Protein AF-X1DGE7-F1 (afdb_monomer)

Organism: NCBI:txid412755

Nearest PDB structures (foldseek):
  8i9p-assembly1_CC  TM=2.902E-01  e=8.605E+00  Thermochaetoides thermophila DSM 1495

Secondary structure (DSSP, 8-state):
--------------SS---EEE-TTS-EEE------SSPPPTTTTSS----HHHHHHHHHHHHHHHHHHHHHHHHHHHHHHHHH--

Mean predicted aligned error: 17.0 Å

pLDDT: mean 76.6, std 17.19, range [44.41, 96.94]

Foldseek 3Di:
DDDPDDDDDQDDDDPPPFDWDQDPVRDIDTDDPDDDPDDDDPVPPPDDDDDVVVVVVVVVVVVVVVVVVVVVVVVVVVVVVVVVVD

Solvent-accessible surface area (backbone atoms only — not comparable to full-atom values): 5954 Å² total; per-residue (Å²): 132,87,78,91,74,89,83,80,91,87,81,85,88,75,92,78,88,70,54,69,47,74,46,92,92,70,50,74,44,81,52,78,86,75,89,64,101,65,84,90,55,94,76,82,80,80,77,77,84,79,57,73,66,61,54,56,54,48,53,54,52,51,54,50,50,52,55,51,52,52,55,51,52,49,55,51,52,52,52,53,53,56,63,75,78,106

Radius of gyration: 23.71 Å; Cα contacts (8 Å, |Δi|>4): 19; chains: 1; bounding box: 48×40×64 Å

Sequence (86 aa):
ASINIKCAEIGYVDNSNQVTMIYEGGEKRSILPQFRESAYTKIKQEIGEDTPEQKLEMEKKIEKAASEALKKRQKVIDYVKNKVNA

Structure (mmCIF, N/CA/C/O backbone):
data_AF-X1DGE7-F1
#
_entry.id   AF-X1DGE7-F1
#
loop_
_atom_site.group_PDB
_atom_site.id
_atom_site.type_symbol
_atom_site.label_atom_id
_atom_site.label_alt_id
_atom_site.label_comp_id
_atom_site.label_asym_id
_atom_site.label_entity_id
_atom_site.label_seq_id
_atom_site.pdbx_PDB_ins_code
_atom_site.Cartn_x
_atom_site.Cartn_y
_atom_site.Cartn_z
_atom_site.occupancy
_atom_site.B_iso_or_equiv
_atom_site.auth_seq_id
_atom_site.auth_comp_id
_atom_site.auth_asym_id
_atom_site.auth_atom_id
_atom_site.pdbx_PDB_model_num
ATOM 1 N N . ALA A 1 1 ? -19.230 -12.038 -29.595 1.00 52.31 1 ALA A N 1
ATOM 2 C CA . ALA A 1 1 ? -18.234 -11.075 -30.103 1.00 52.31 1 ALA A CA 1
ATOM 3 C C . ALA A 1 1 ? -16.873 -11.472 -29.551 1.00 52.31 1 ALA A C 1
ATOM 5 O O . ALA A 1 1 ? -16.727 -11.535 -28.337 1.00 52.31 1 ALA A O 1
ATOM 6 N N . SER A 1 2 ? -15.922 -11.826 -30.412 1.00 61.75 2 SER A N 1
ATOM 7 C CA . SER A 1 2 ? -14.574 -12.234 -30.002 1.00 61.75 2 SER A CA 1
ATOM 8 C C . SER A 1 2 ? -13.769 -10.979 -29.674 1.00 61.75 2 SER A C 1
ATOM 10 O O . SER A 1 2 ? -13.522 -10.158 -30.554 1.00 61.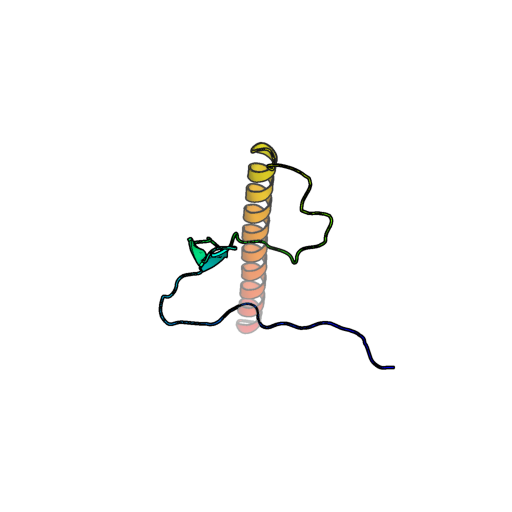75 2 SER A O 1
ATOM 12 N N . ILE A 1 3 ? -13.421 -10.781 -28.405 1.00 66.69 3 ILE A N 1
ATOM 13 C CA . ILE A 1 3 ? -12.674 -9.600 -27.967 1.00 66.69 3 ILE A CA 1
ATOM 14 C C . ILE A 1 3 ? -11.202 -9.835 -28.329 1.00 66.69 3 ILE A C 1
ATOM 16 O O . ILE A 1 3 ? -10.580 -10.761 -27.817 1.00 66.69 3 ILE A O 1
ATOM 20 N N . ASN A 1 4 ? -10.659 -9.033 -29.248 1.00 81.00 4 ASN A N 1
ATOM 21 C CA . ASN A 1 4 ? -9.271 -9.117 -29.719 1.00 81.00 4 ASN A CA 1
ATOM 22 C C . ASN A 1 4 ? -8.291 -8.550 -28.671 1.00 81.00 4 ASN A C 1
ATOM 24 O O . ASN A 1 4 ? -7.659 -7.516 -28.888 1.00 81.00 4 ASN A O 1
ATOM 28 N N . ILE A 1 5 ? -8.222 -9.180 -27.496 1.00 83.81 5 ILE A N 1
ATOM 29 C CA . ILE A 1 5 ? -7.285 -8.805 -26.432 1.00 83.81 5 ILE A CA 1
ATOM 30 C C . ILE A 1 5 ? -6.030 -9.660 -26.581 1.00 83.81 5 ILE A C 1
ATOM 32 O O . ILE A 1 5 ? -6.087 -10.885 -26.497 1.00 83.81 5 ILE A O 1
ATOM 36 N N . LYS A 1 6 ? -4.886 -9.004 -26.796 1.00 86.12 6 LYS A N 1
ATOM 37 C CA . LYS A 1 6 ? -3.575 -9.656 -26.799 1.00 86.12 6 LYS A CA 1
ATOM 38 C C . LYS A 1 6 ? -3.103 -9.838 -25.357 1.00 86.12 6 LYS A C 1
ATOM 40 O O . LYS A 1 6 ? -2.993 -8.857 -24.627 1.00 86.12 6 LYS A O 1
ATOM 45 N N . CYS A 1 7 ? -2.792 -11.073 -24.982 1.00 86.81 7 CYS A N 1
ATOM 46 C CA . CYS A 1 7 ? -2.170 -11.421 -23.706 1.00 86.81 7 CYS A CA 1
ATOM 47 C C . CYS A 1 7 ? -0.785 -12.022 -23.969 1.00 86.81 7 CYS A C 1
ATOM 49 O O . CYS A 1 7 ? -0.598 -12.711 -24.971 1.00 86.81 7 CYS A O 1
ATOM 51 N N . ALA A 1 8 ? 0.169 -11.771 -23.076 1.00 88.94 8 ALA A N 1
ATOM 52 C CA . ALA A 1 8 ? 1.515 -12.333 -23.131 1.00 88.94 8 ALA A CA 1
ATOM 53 C C . ALA A 1 8 ? 2.006 -12.653 -21.713 1.00 88.94 8 ALA A C 1
ATOM 55 O O . ALA A 1 8 ? 1.598 -11.996 -20.753 1.00 88.94 8 ALA A O 1
ATOM 56 N N . GLU A 1 9 ? 2.877 -13.652 -21.592 1.00 90.06 9 GLU A N 1
ATOM 57 C CA . GLU A 1 9 ? 3.609 -13.925 -20.355 1.00 90.06 9 GLU A CA 1
ATOM 58 C C . GLU A 1 9 ? 4.699 -12.864 -20.167 1.00 90.06 9 GLU A C 1
ATOM 60 O O . GLU A 1 9 ? 5.441 -12.558 -21.099 1.00 90.06 9 GLU A O 1
ATOM 65 N N . ILE A 1 10 ? 4.766 -12.271 -18.973 1.00 87.94 10 ILE A N 1
ATOM 66 C CA . ILE A 1 10 ? 5.634 -11.116 -18.680 1.00 87.94 10 ILE A CA 1
ATOM 67 C C . ILE A 1 10 ? 6.656 -11.377 -17.567 1.00 87.94 10 ILE A C 1
ATOM 69 O O . ILE A 1 10 ? 7.418 -10.479 -17.219 1.00 87.94 10 ILE A O 1
ATOM 73 N N . GLY A 1 11 ? 6.684 -12.578 -16.985 1.00 89.88 11 GLY A N 1
ATOM 74 C CA . GLY A 1 11 ? 7.623 -12.911 -15.917 1.00 89.88 11 GLY A CA 1
ATOM 75 C C . GLY A 1 11 ? 7.270 -14.191 -15.168 1.00 89.88 11 GLY A C 1
ATOM 76 O O . GLY A 1 11 ? 6.270 -14.841 -15.460 1.00 89.88 11 GLY A O 1
ATOM 77 N N . TYR A 1 12 ? 8.097 -14.518 -14.176 1.00 90.94 12 TYR A N 1
ATOM 78 C CA . TYR A 1 12 ? 7.982 -15.709 -13.338 1.00 90.94 12 TYR A CA 1
ATOM 79 C C . TYR A 1 12 ? 8.232 -15.359 -11.863 1.00 90.94 12 TYR A C 1
ATOM 81 O O . TYR A 1 12 ? 8.791 -14.308 -1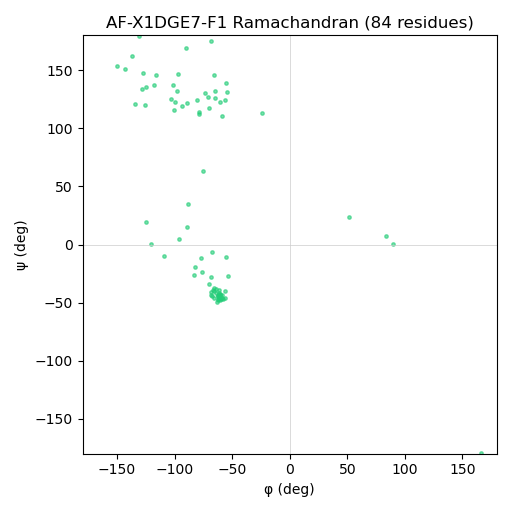1.550 1.00 90.94 12 TYR A O 1
ATOM 89 N N . VAL A 1 13 ? 7.816 -16.246 -10.957 1.00 91.62 13 VAL A N 1
ATOM 90 C CA . VAL A 1 13 ? 8.070 -16.131 -9.512 1.00 91.62 13 VAL A CA 1
ATOM 91 C C . VAL A 1 13 ? 9.214 -17.065 -9.131 1.00 91.62 13 VAL A C 1
ATOM 93 O O . VAL A 1 13 ? 9.257 -18.207 -9.587 1.00 91.62 13 VAL A O 1
ATOM 96 N N . ASP A 1 14 ? 10.123 -16.590 -8.284 1.00 89.50 14 ASP A N 1
ATOM 97 C CA . ASP A 1 14 ? 11.197 -17.392 -7.703 1.00 89.50 14 ASP A CA 1
ATOM 98 C C . ASP A 1 14 ? 11.279 -17.218 -6.174 1.00 89.50 14 ASP A C 1
ATOM 100 O O . ASP A 1 14 ? 10.498 -16.488 -5.563 1.00 89.50 14 ASP A O 1
ATOM 104 N N . ASN A 1 15 ? 12.229 -17.918 -5.549 1.00 92.50 15 ASN A N 1
ATOM 105 C CA . ASN A 1 15 ? 12.431 -17.916 -4.097 1.00 92.50 15 ASN A CA 1
ATOM 106 C C . ASN A 1 15 ? 13.388 -16.803 -3.616 1.00 92.50 15 ASN A C 1
ATOM 108 O O . ASN A 1 15 ? 13.902 -16.883 -2.501 1.00 92.50 15 ASN A O 1
ATOM 112 N N . SER A 1 16 ? 13.686 -15.790 -4.440 1.00 86.44 16 SER A N 1
ATOM 113 C CA . SER A 1 16 ? 14.674 -14.750 -4.105 1.00 86.44 16 SER A CA 1
ATOM 114 C C . SER A 1 16 ? 14.165 -13.697 -3.113 1.00 86.44 16 SER A C 1
ATOM 116 O O . SER A 1 16 ? 14.967 -12.914 -2.601 1.00 86.44 16 SER A O 1
ATOM 118 N N . ASN A 1 17 ? 12.851 -13.662 -2.842 1.00 83.88 17 ASN A N 1
ATOM 119 C CA . ASN A 1 17 ? 12.166 -12.618 -2.064 1.00 83.88 17 ASN A CA 1
ATOM 120 C C . ASN A 1 17 ? 12.464 -11.185 -2.554 1.00 83.88 17 ASN A C 1
ATOM 122 O O . ASN A 1 17 ? 12.350 -10.225 -1.791 1.00 83.88 17 ASN A O 1
ATOM 126 N N . GLN A 1 18 ? 12.850 -11.028 -3.822 1.00 82.50 18 GLN A N 1
ATOM 127 C CA . GLN A 1 18 ? 13.222 -9.754 -4.431 1.00 82.50 18 GLN A CA 1
ATOM 128 C C . GLN A 1 18 ? 12.427 -9.519 -5.715 1.00 82.50 18 GLN A C 1
ATOM 130 O O . GLN A 1 18 ? 12.099 -10.450 -6.445 1.00 82.50 18 GLN A O 1
ATOM 135 N N . VAL A 1 19 ? 12.139 -8.250 -6.012 1.00 83.56 19 VAL A N 1
ATOM 136 C CA . VAL A 1 19 ? 11.479 -7.854 -7.262 1.00 83.56 19 VAL A CA 1
ATOM 137 C C . VAL A 1 19 ? 12.534 -7.346 -8.239 1.00 83.56 19 VAL A C 1
ATOM 139 O O . VAL A 1 19 ? 13.266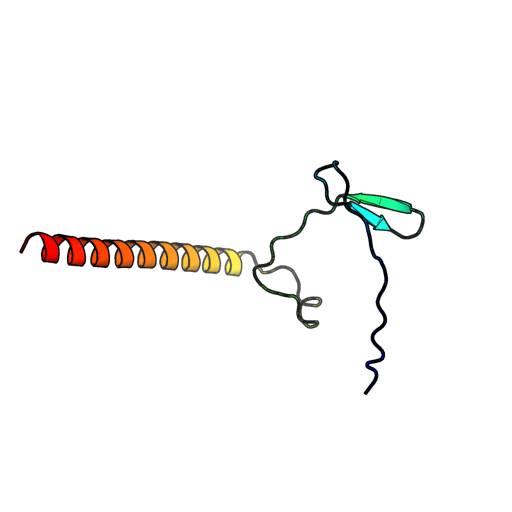 -6.398 -7.946 1.00 83.56 19 VAL A O 1
ATOM 142 N N . THR A 1 20 ? 12.596 -7.971 -9.415 1.00 85.31 20 THR A N 1
ATOM 143 C CA . THR A 1 20 ? 13.587 -7.666 -10.453 1.00 85.31 20 THR A CA 1
ATOM 144 C C . THR A 1 20 ? 12.900 -7.411 -11.789 1.00 85.31 20 THR A C 1
ATOM 146 O O . THR A 1 20 ? 12.041 -8.186 -12.199 1.00 85.31 20 THR A O 1
ATOM 149 N N . MET A 1 21 ? 13.305 -6.348 -12.484 1.00 87.62 21 MET A N 1
ATOM 150 C CA . MET A 1 21 ? 12.916 -6.089 -13.871 1.00 87.62 21 MET A CA 1
ATOM 151 C C . MET A 1 21 ? 14.027 -6.569 -14.807 1.00 87.62 21 MET A C 1
ATOM 153 O O . MET A 1 21 ? 15.200 -6.263 -14.573 1.00 87.62 21 MET A O 1
ATOM 157 N N . ILE A 1 22 ? 13.656 -7.310 -15.853 1.00 88.69 22 ILE A N 1
ATOM 158 C CA . ILE A 1 22 ? 14.568 -7.750 -16.914 1.00 88.69 22 ILE A CA 1
ATOM 159 C C . ILE A 1 22 ? 14.363 -6.821 -18.111 1.00 88.69 22 ILE A C 1
ATOM 161 O O . ILE A 1 22 ? 13.275 -6.781 -18.681 1.00 88.69 22 ILE A O 1
ATOM 165 N N . TYR A 1 23 ? 15.396 -6.064 -18.467 1.00 85.81 23 TYR A N 1
ATOM 166 C CA . TYR A 1 23 ? 15.380 -5.144 -19.601 1.00 85.81 23 TYR A CA 1
ATOM 167 C C . TYR A 1 23 ? 15.851 -5.831 -20.886 1.00 85.81 23 TYR A C 1
ATOM 169 O O . TYR A 1 23 ? 16.386 -6.945 -20.876 1.00 85.81 23 TYR A O 1
ATOM 177 N N . GLU A 1 24 ? 15.652 -5.147 -22.010 1.00 83.88 24 GLU A N 1
ATOM 178 C CA . GLU A 1 24 ? 16.184 -5.565 -23.304 1.00 83.88 24 GLU A CA 1
ATOM 179 C C . GLU A 1 24 ? 17.707 -5.778 -23.211 1.00 83.88 24 GLU A C 1
ATOM 181 O O . GLU A 1 24 ? 18.428 -4.967 -22.634 1.00 83.88 24 GLU A O 1
ATOM 186 N N . GLY A 1 25 ? 18.193 -6.919 -23.707 1.00 85.62 25 GLY A N 1
ATOM 187 C CA . GLY A 1 25 ? 19.589 -7.343 -23.532 1.00 85.62 25 GLY A CA 1
ATOM 188 C C . GLY A 1 25 ? 19.865 -8.182 -22.276 1.00 85.62 25 GLY A C 1
ATOM 189 O O . GLY A 1 25 ? 20.999 -8.604 -22.069 1.00 85.62 25 GLY A O 1
ATOM 190 N N . GLY A 1 26 ? 18.846 -8.473 -21.457 1.00 84.81 26 GLY A N 1
ATOM 191 C CA . GLY A 1 26 ? 18.957 -9.376 -20.304 1.00 84.81 26 GLY A CA 1
ATOM 192 C C . GLY A 1 26 ? 19.500 -8.722 -19.031 1.00 84.81 26 GLY A C 1
ATOM 193 O O . GLY A 1 26 ? 19.736 -9.419 -18.041 1.00 84.81 26 GLY A O 1
ATOM 194 N N . GLU A 1 27 ? 19.679 -7.398 -19.030 1.00 88.12 27 GLU A N 1
ATOM 195 C CA . GLU A 1 27 ? 20.086 -6.653 -17.842 1.00 88.12 27 GLU A CA 1
ATOM 196 C C . GLU A 1 27 ? 18.994 -6.740 -16.764 1.00 88.12 27 GLU A C 1
ATOM 198 O O . GLU A 1 27 ? 17.829 -6.413 -17.001 1.00 88.12 27 GLU A O 1
ATOM 203 N N . LYS A 1 28 ? 19.378 -7.176 -15.562 1.00 85.81 28 LYS A N 1
ATOM 204 C CA . LYS A 1 28 ? 18.484 -7.314 -14.410 1.00 85.81 28 LYS A CA 1
ATOM 205 C C . LYS A 1 28 ? 18.709 -6.165 -13.436 1.00 85.81 28 LYS A C 1
ATOM 207 O O . LYS A 1 28 ? 19.828 -5.986 -12.962 1.00 85.81 28 LYS A O 1
ATOM 212 N N . ARG A 1 29 ? 17.653 -5.426 -13.084 1.00 84.62 29 ARG A N 1
ATOM 213 C CA . ARG A 1 29 ? 17.716 -4.399 -12.028 1.00 84.62 29 ARG A CA 1
ATOM 214 C C . ARG A 1 29 ? 16.665 -4.643 -10.958 1.00 84.62 29 ARG A C 1
ATOM 216 O O . ARG A 1 29 ? 15.499 -4.889 -11.272 1.00 84.62 29 ARG A O 1
ATOM 223 N N . SER A 1 30 ? 17.077 -4.524 -9.698 1.00 82.94 30 SER A N 1
ATOM 224 C CA . SER A 1 30 ? 16.161 -4.523 -8.560 1.00 82.94 30 SER A CA 1
ATOM 225 C C . SER A 1 30 ? 15.268 -3.289 -8.621 1.00 82.94 30 SER A C 1
ATOM 227 O O . SER A 1 30 ? 15.769 -2.172 -8.774 1.00 82.94 30 SER A O 1
ATOM 229 N N . ILE A 1 31 ? 13.964 -3.479 -8.459 1.00 78.62 31 ILE A N 1
ATOM 230 C CA . ILE A 1 31 ? 13.009 -2.379 -8.343 1.00 78.62 31 ILE A CA 1
ATOM 231 C C . ILE A 1 31 ? 12.333 -2.447 -6.978 1.00 78.62 31 ILE A C 1
ATOM 233 O O . ILE A 1 31 ? 11.953 -3.517 -6.511 1.00 78.62 31 ILE A O 1
ATOM 237 N N . LEU A 1 32 ? 12.178 -1.297 -6.328 1.00 69.00 32 LEU A N 1
ATOM 238 C CA . LEU A 1 32 ? 11.344 -1.190 -5.138 1.00 69.00 32 LEU A CA 1
ATOM 239 C C . LEU A 1 32 ? 9.920 -0.856 -5.590 1.00 69.00 32 LEU A C 1
ATOM 241 O O . LEU A 1 32 ? 9.733 0.170 -6.252 1.00 69.00 32 LEU A O 1
ATOM 245 N N . PRO A 1 33 ? 8.912 -1.682 -5.257 1.00 62.09 33 PRO A N 1
ATOM 246 C CA . PRO A 1 33 ? 7.523 -1.306 -5.455 1.00 62.09 33 PRO A CA 1
ATOM 247 C C . PRO A 1 33 ? 7.256 -0.029 -4.657 1.00 62.09 33 PRO A C 1
ATOM 249 O O . PRO A 1 33 ? 7.271 -0.037 -3.427 1.00 62.09 33 PRO A O 1
ATOM 252 N N . GLN A 1 34 ? 7.051 1.090 -5.347 1.00 62.06 34 GLN A N 1
ATOM 253 C CA . GLN A 1 34 ? 6.627 2.310 -4.675 1.00 62.06 34 GLN A CA 1
ATOM 254 C C . GLN A 1 34 ? 5.183 2.123 -4.222 1.00 62.06 34 GLN A C 1
ATOM 256 O O . GLN A 1 34 ? 4.314 1.754 -5.018 1.00 62.06 34 GLN A O 1
ATOM 261 N N . PHE A 1 35 ? 4.934 2.363 -2.937 1.00 47.19 35 PHE A N 1
ATOM 262 C CA . PHE A 1 35 ? 3.592 2.312 -2.380 1.00 47.19 35 PHE A CA 1
ATOM 263 C C . PHE A 1 35 ? 2.725 3.355 -3.096 1.00 47.19 35 PHE A C 1
ATOM 265 O O . PHE A 1 35 ? 3.064 4.537 -3.124 1.00 47.19 35 PHE A O 1
ATOM 272 N N . ARG A 1 36 ? 1.622 2.919 -3.711 1.00 56.28 36 ARG A N 1
ATOM 273 C CA . ARG A 1 36 ? 0.623 3.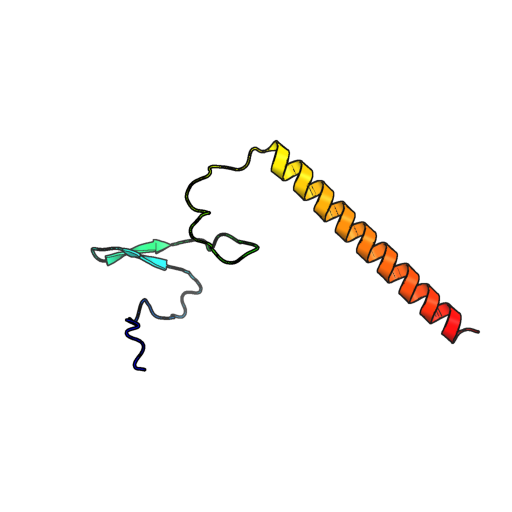814 -4.300 1.00 56.28 36 ARG A CA 1
ATOM 274 C C . ARG A 1 36 ? -0.730 3.472 -3.712 1.00 56.28 36 ARG A C 1
ATOM 276 O O . ARG A 1 36 ? -1.213 2.359 -3.877 1.00 56.28 36 ARG A O 1
ATOM 283 N N . GLU A 1 37 ? -1.352 4.445 -3.060 1.00 44.41 37 GLU A N 1
ATOM 284 C CA . GLU A 1 37 ? -2.661 4.279 -2.416 1.00 44.41 37 GLU A CA 1
ATOM 285 C C . GLU A 1 37 ? -3.818 4.050 -3.417 1.00 44.41 37 GLU A C 1
ATOM 287 O O . GLU A 1 37 ? -4.943 3.784 -3.008 1.00 44.41 37 GLU A O 1
ATOM 292 N N . SER A 1 38 ? -3.586 4.148 -4.737 1.00 54.62 38 SER A N 1
ATOM 293 C CA . SER A 1 38 ? -4.626 3.993 -5.771 1.00 54.62 38 SER A CA 1
ATOM 294 C C . SER A 1 38 ? -4.100 3.432 -7.102 1.00 54.62 38 SER A C 1
ATOM 296 O O . SER A 1 38 ? -2.930 3.601 -7.453 1.00 54.62 38 SER A O 1
ATOM 298 N N . ALA A 1 39 ? -4.986 2.766 -7.858 1.00 48.75 39 ALA A N 1
ATOM 299 C CA . ALA A 1 39 ? -4.692 2.191 -9.172 1.00 48.75 39 ALA A CA 1
ATOM 300 C C . ALA A 1 39 ? -4.370 3.268 -10.230 1.00 48.75 39 ALA A C 1
ATOM 302 O O . ALA A 1 39 ? -4.931 4.364 -10.229 1.00 48.75 39 ALA A O 1
ATOM 303 N N . TYR A 1 40 ? -3.460 2.938 -11.148 1.00 53.12 40 TYR A N 1
ATOM 304 C CA . TYR A 1 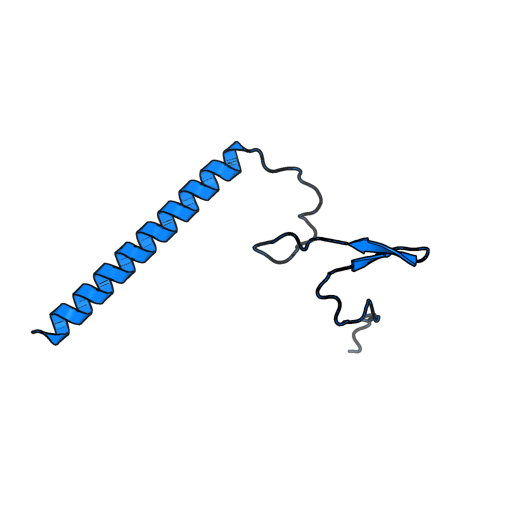40 ? -2.927 3.844 -12.164 1.00 53.12 40 TYR A CA 1
ATOM 305 C C . TYR A 1 40 ? -3.982 4.189 -13.228 1.00 53.12 40 TYR A C 1
ATOM 307 O O . TYR A 1 40 ? -4.401 3.328 -13.998 1.00 53.12 40 TYR A O 1
ATOM 315 N N . THR A 1 41 ? -4.356 5.464 -13.337 1.00 51.19 41 THR A N 1
ATOM 316 C CA . THR A 1 41 ? -4.979 6.013 -14.550 1.00 51.19 41 THR A CA 1
ATOM 317 C C . THR A 1 41 ? -3.903 6.693 -15.401 1.00 51.19 41 THR A C 1
ATOM 319 O O . THR A 1 41 ? -2.954 7.267 -14.864 1.00 51.19 41 THR A O 1
ATOM 322 N N . LYS A 1 42 ? -4.041 6.638 -16.737 1.00 44.50 42 LYS A N 1
ATOM 323 C CA . LYS A 1 42 ? -3.052 7.128 -17.728 1.00 44.50 42 LYS A CA 1
ATOM 324 C C . LYS A 1 42 ? -2.629 8.601 -17.570 1.00 44.50 42 LYS A C 1
ATOM 326 O O . LYS A 1 42 ? -1.671 9.018 -18.199 1.00 44.50 42 LYS A O 1
ATOM 331 N N . ILE A 1 43 ? -3.319 9.377 -16.736 1.00 48.91 43 ILE A N 1
ATOM 332 C CA . ILE A 1 43 ? -3.039 10.798 -16.487 1.00 48.91 43 ILE A CA 1
ATOM 333 C C . ILE A 1 43 ? -1.909 10.990 -15.449 1.00 48.91 43 ILE A C 1
ATOM 335 O O . ILE A 1 43 ? -1.278 12.039 -15.420 1.00 48.91 43 ILE A O 1
ATOM 339 N N . LYS A 1 44 ? -1.583 9.983 -14.621 1.00 49.47 44 LYS A N 1
ATOM 340 C CA . LYS A 1 44 ? -0.587 10.104 -13.530 1.00 49.47 44 LYS A CA 1
ATOM 341 C C . LYS A 1 44 ? 0.871 9.804 -13.938 1.00 49.47 44 LYS A C 1
ATOM 343 O O . LYS A 1 44 ? 1.614 9.223 -13.147 1.00 49.47 44 LYS A O 1
ATOM 348 N N . GLN A 1 45 ? 1.277 10.144 -15.161 1.00 47.94 45 GLN A N 1
ATOM 349 C CA . GLN A 1 45 ? 2.687 10.075 -15.592 1.00 47.94 45 GLN A CA 1
ATOM 350 C C . GLN A 1 45 ? 3.346 11.454 -15.780 1.00 47.94 45 GLN A C 1
ATOM 352 O O . GLN A 1 45 ? 4.563 11.505 -15.878 1.00 47.94 45 GLN A O 1
ATOM 357 N N . GLU A 1 46 ? 2.590 12.559 -15.751 1.00 44.69 46 GLU A N 1
ATOM 358 C CA . GLU A 1 46 ? 3.052 13.855 -16.291 1.00 44.69 46 GLU A CA 1
ATOM 359 C C . GLU A 1 46 ? 3.012 15.042 -15.308 1.00 44.69 46 GLU A C 1
ATOM 361 O O . GLU A 1 46 ? 3.019 16.190 -15.740 1.00 44.69 46 GLU A O 1
ATOM 366 N N . ILE A 1 47 ? 2.961 14.828 -13.987 1.00 47.66 47 ILE A N 1
ATOM 367 C CA . ILE A 1 47 ? 3.108 15.940 -13.027 1.00 47.66 47 ILE A CA 1
ATOM 368 C C . ILE A 1 47 ? 4.068 15.520 -11.918 1.00 47.66 47 ILE A C 1
ATOM 370 O O . ILE A 1 47 ? 3.881 14.490 -11.272 1.00 47.66 47 ILE A O 1
ATOM 374 N N . GLY A 1 48 ? 5.141 16.304 -11.818 1.00 46.50 48 GLY A N 1
ATOM 375 C CA . GLY A 1 48 ? 6.320 16.067 -11.007 1.00 46.50 48 GLY A CA 1
ATOM 376 C C . GLY A 1 48 ? 6.093 16.148 -9.505 1.00 46.50 48 GLY A C 1
ATOM 377 O O . GLY A 1 48 ? 5.011 16.461 -9.023 1.00 46.50 48 GLY A O 1
ATOM 378 N N . GLU A 1 49 ? 7.180 15.813 -8.819 1.00 51.50 49 GLU A N 1
ATOM 379 C CA . GLU A 1 49 ? 7.409 15.792 -7.377 1.00 51.50 49 GLU A CA 1
ATOM 380 C C . GLU A 1 49 ? 6.483 16.728 -6.585 1.00 51.50 49 GLU A C 1
ATOM 382 O O . GLU A 1 49 ? 6.578 17.952 -6.690 1.00 51.50 49 GLU A O 1
ATOM 387 N N . ASP A 1 50 ? 5.595 16.139 -5.775 1.00 51.97 50 ASP A N 1
ATOM 388 C CA . ASP A 1 50 ? 4.755 16.890 -4.845 1.00 51.97 50 ASP A CA 1
ATOM 389 C C . ASP A 1 50 ? 5.652 17.741 -3.926 1.00 51.97 50 ASP A C 1
ATOM 391 O O . ASP A 1 50 ? 6.556 17.236 -3.251 1.00 51.97 50 ASP A O 1
ATOM 395 N N . THR A 1 51 ? 5.402 19.049 -3.898 1.00 56.97 51 THR A N 1
ATOM 396 C CA . THR A 1 51 ? 6.126 20.033 -3.087 1.00 56.97 51 THR A CA 1
ATOM 397 C C . THR A 1 51 ? 6.095 19.625 -1.600 1.00 56.97 51 THR A C 1
ATOM 399 O O . THR A 1 51 ? 5.032 19.232 -1.106 1.00 56.97 51 THR A O 1
ATOM 402 N N . PRO A 1 52 ? 7.197 19.761 -0.827 1.00 60.41 52 PRO A N 1
ATOM 403 C CA . PRO A 1 52 ? 7.280 19.286 0.566 1.00 60.41 52 PRO A CA 1
ATOM 404 C C . PRO A 1 52 ? 6.163 19.785 1.500 1.00 60.41 52 PRO A C 1
ATOM 406 O O . PRO A 1 52 ? 5.799 19.120 2.470 1.00 60.41 52 PRO A O 1
ATOM 409 N N . GLU A 1 53 ? 5.593 20.949 1.197 1.00 60.53 53 GLU A N 1
ATOM 410 C CA . GLU A 1 53 ? 4.520 21.594 1.956 1.00 60.53 53 GLU A CA 1
ATOM 411 C C . GLU A 1 53 ? 3.198 20.809 1.895 1.00 60.53 53 GLU A C 1
ATOM 413 O O . GLU A 1 53 ? 2.523 20.647 2.914 1.00 60.53 53 GLU A O 1
ATOM 418 N N . GLN A 1 54 ? 2.858 20.241 0.731 1.00 62.03 54 GLN A N 1
ATOM 419 C CA . GLN A 1 54 ? 1.624 19.467 0.544 1.00 62.03 54 GLN A CA 1
ATOM 420 C C . GLN A 1 54 ? 1.679 18.132 1.292 1.00 62.03 54 GLN A C 1
ATOM 422 O O . GLN A 1 54 ? 0.675 17.688 1.858 1.00 62.03 54 GLN A O 1
ATOM 427 N N . LYS A 1 55 ? 2.873 17.533 1.375 1.00 65.69 55 LYS A N 1
ATOM 428 C CA . LYS A 1 55 ? 3.124 16.320 2.158 1.00 65.69 55 LYS A CA 1
ATOM 429 C C . LYS A 1 55 ? 2.873 16.551 3.650 1.00 65.69 55 LYS A C 1
ATOM 431 O O . LYS A 1 55 ? 2.147 15.779 4.271 1.00 65.69 55 LYS A O 1
ATOM 436 N N . LEU A 1 56 ? 3.399 17.642 4.214 1.00 75.75 56 LEU A N 1
ATOM 437 C CA . LEU A 1 56 ? 3.235 17.957 5.637 1.00 75.75 56 LEU A CA 1
ATOM 438 C C . LEU A 1 56 ? 1.767 18.227 6.009 1.00 75.75 56 LEU A C 1
ATOM 440 O O . LEU A 1 56 ? 1.298 17.830 7.078 1.00 75.75 56 LEU A O 1
ATOM 444 N N . GLU A 1 57 ? 1.018 18.904 5.139 1.00 78.19 57 GLU A N 1
ATOM 445 C CA . GLU A 1 57 ? -0.418 19.095 5.353 1.00 78.19 57 GLU A CA 1
ATOM 446 C C . GLU A 1 57 ? -1.198 17.780 5.300 1.00 78.19 57 GLU A C 1
ATOM 448 O O . GLU A 1 57 ? -2.147 17.593 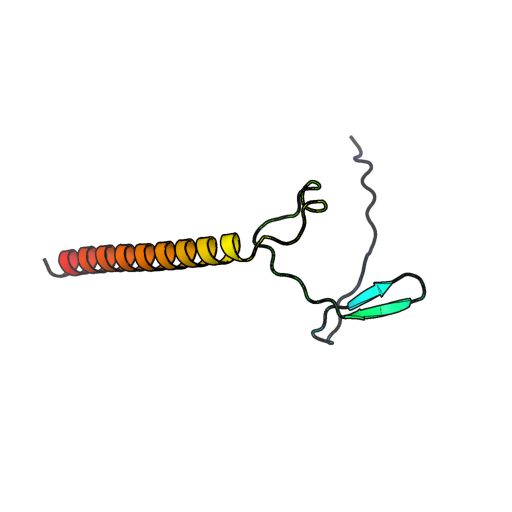6.068 1.00 78.19 57 GLU A O 1
ATOM 453 N N . MET A 1 58 ? -0.811 16.872 4.404 1.00 78.62 58 MET A N 1
ATOM 454 C CA . 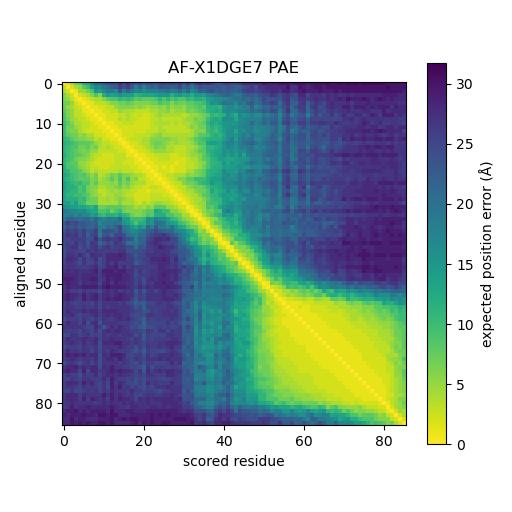MET A 1 58 ? -1.455 15.571 4.270 1.00 78.62 58 MET A CA 1
ATOM 455 C C . MET A 1 58 ? -1.185 14.684 5.490 1.00 78.62 58 MET A C 1
ATOM 457 O O . MET A 1 58 ? -2.130 14.123 6.043 1.00 78.62 58 MET A O 1
ATOM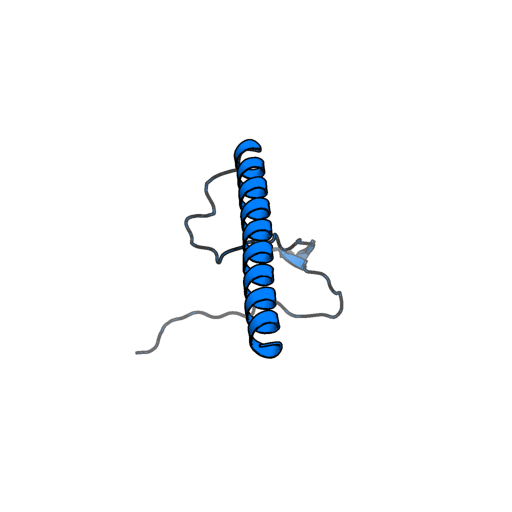 461 N N . GLU A 1 59 ? 0.052 14.657 5.990 1.00 81.56 59 GLU A N 1
ATOM 462 C CA . GLU A 1 59 ? 0.421 13.965 7.233 1.00 81.56 59 GLU A CA 1
ATOM 463 C C . GLU A 1 59 ? -0.413 14.461 8.424 1.00 81.56 59 GLU A C 1
ATOM 465 O O . GLU A 1 59 ? -1.009 13.662 9.149 1.00 81.56 59 GLU A O 1
ATOM 470 N N . LYS A 1 60 ? -0.569 15.784 8.579 1.00 89.19 60 LYS A N 1
ATOM 471 C CA . LYS A 1 60 ? -1.419 16.370 9.634 1.00 89.19 60 LYS A CA 1
ATOM 472 C C . LYS A 1 60 ? -2.887 15.954 9.511 1.00 89.19 60 LYS A C 1
ATOM 474 O O . LYS A 1 60 ? -3.551 15.733 10.526 1.00 89.19 60 LYS A O 1
ATOM 479 N N . LYS A 1 61 ? -3.416 15.870 8.286 1.00 89.19 61 LYS A N 1
ATOM 480 C CA . LYS A 1 61 ? -4.803 15.444 8.03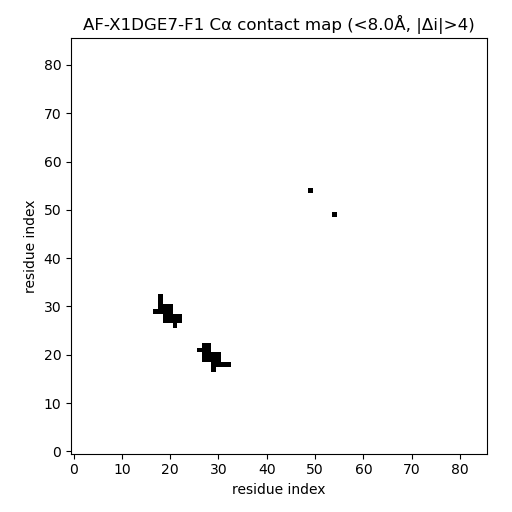4 1.00 89.19 61 LYS A CA 1
ATOM 481 C C . LYS A 1 61 ? -5.001 13.964 8.373 1.00 89.19 61 LYS A C 1
ATOM 483 O O . LYS A 1 61 ? -6.011 13.632 8.993 1.00 89.19 61 LYS A O 1
ATOM 488 N N . ILE A 1 62 ? -4.037 13.109 8.030 1.00 86.62 62 ILE A N 1
ATOM 489 C CA . ILE A 1 62 ? -4.051 11.677 8.360 1.00 86.62 62 ILE A CA 1
ATOM 490 C C . ILE A 1 62 ? -4.022 11.478 9.878 1.00 86.62 62 ILE A C 1
ATOM 492 O O . ILE A 1 62 ? -4.890 10.792 10.420 1.00 86.62 62 ILE A O 1
ATOM 496 N N . GLU A 1 63 ? -3.097 12.141 10.575 1.00 92.38 63 GLU A N 1
ATOM 497 C CA . GLU A 1 63 ? -2.963 12.046 12.034 1.00 92.38 63 GLU A CA 1
ATOM 498 C C . GLU A 1 63 ? -4.255 12.481 12.747 1.00 92.38 63 GLU A C 1
ATOM 500 O O . GLU A 1 63 ? -4.765 11.807 13.649 1.00 92.38 63 GLU A O 1
ATOM 505 N N . LYS A 1 64 ? -4.855 13.586 12.285 1.00 94.69 64 LYS A N 1
ATOM 506 C CA . LYS A 1 64 ? -6.140 14.068 12.800 1.00 94.69 64 LYS A CA 1
ATOM 507 C C . LYS A 1 64 ? -7.255 13.040 12.592 1.00 94.69 64 LYS A C 1
ATOM 509 O O . LYS A 1 64 ? -7.981 12.742 13.542 1.00 94.69 64 LYS A O 1
ATOM 514 N N . ALA A 1 65 ? -7.379 12.484 11.387 1.00 93.75 65 ALA A N 1
ATOM 515 C CA . ALA A 1 65 ? -8.403 11.491 11.074 1.00 93.75 65 ALA A CA 1
ATOM 516 C C . ALA A 1 65 ? -8.250 10.220 11.930 1.00 93.75 65 ALA A C 1
ATOM 518 O O . ALA A 1 65 ? -9.240 9.709 12.461 1.00 93.75 65 ALA A O 1
ATOM 519 N N . ALA A 1 66 ? -7.016 9.750 12.135 1.00 94.31 66 ALA A N 1
ATOM 520 C CA . ALA A 1 66 ? -6.722 8.607 12.995 1.00 94.31 66 ALA A CA 1
ATOM 521 C C . ALA A 1 66 ? -7.130 8.871 14.457 1.00 94.31 66 ALA A C 1
ATOM 523 O O . ALA A 1 66 ? -7.833 8.061 15.071 1.00 94.31 66 ALA A O 1
ATOM 524 N N . SER A 1 67 ? -6.767 10.039 15.000 1.00 96.06 67 SER A N 1
ATOM 525 C CA . SER A 1 67 ? -7.144 10.447 16.360 1.00 96.06 67 SER A CA 1
ATOM 526 C C . SER A 1 67 ? -8.665 10.529 16.541 1.00 96.06 67 SER A C 1
ATOM 528 O O . SER A 1 67 ? -9.215 10.047 17.536 1.00 96.06 67 SER A O 1
ATOM 530 N N . GLU A 1 68 ? -9.376 11.106 15.570 1.00 96.94 68 GLU A N 1
ATOM 531 C CA . GLU A 1 68 ? -10.838 11.214 15.595 1.00 96.94 68 GLU A CA 1
ATOM 532 C C . GLU A 1 68 ? -11.523 9.843 15.521 1.00 96.94 68 GLU A C 1
ATOM 534 O O . GLU A 1 68 ? -12.479 9.589 16.265 1.00 96.94 68 GLU A O 1
ATOM 539 N N . ALA A 1 69 ? -11.007 8.926 14.698 1.00 96.75 69 ALA A N 1
ATOM 540 C CA . ALA A 1 69 ? -11.509 7.559 14.602 1.00 96.75 69 ALA A CA 1
ATOM 541 C C . ALA A 1 69 ? -11.349 6.793 15.927 1.00 96.75 69 ALA A C 1
ATOM 543 O O . ALA A 1 69 ? -12.299 6.150 16.387 1.00 96.75 69 ALA A O 1
ATOM 544 N N . LEU A 1 70 ? -10.193 6.915 16.591 1.00 95.50 70 LEU A N 1
ATOM 545 C CA . LEU A 1 70 ? -9.954 6.310 17.907 1.00 95.50 70 LEU A CA 1
ATOM 546 C C . LEU A 1 70 ? -10.899 6.873 18.975 1.00 95.50 70 LEU A C 1
ATOM 548 O O . LEU A 1 70 ? -11.503 6.107 19.730 1.00 95.50 70 LEU A O 1
ATOM 552 N N . LYS A 1 71 ? -11.101 8.197 19.002 1.00 96.62 71 LYS A N 1
ATOM 553 C CA . LYS A 1 71 ? -12.058 8.844 19.917 1.00 96.62 71 LYS A CA 1
ATOM 554 C C . LYS A 1 71 ? -13.483 8.348 19.685 1.00 96.62 71 LYS A C 1
ATOM 556 O O . LYS A 1 71 ? -14.200 8.069 20.645 1.00 96.62 71 LYS A O 1
ATOM 561 N N . LYS A 1 72 ? -13.905 8.210 18.423 1.00 95.25 72 LYS A N 1
ATOM 562 C CA . LYS A 1 72 ? -15.221 7.652 18.079 1.00 95.25 72 LYS A CA 1
ATOM 563 C C . LYS A 1 72 ? -15.346 6.207 18.558 1.00 95.25 72 LYS A C 1
ATOM 565 O O . LYS A 1 72 ? -16.362 5.863 19.155 1.00 95.25 72 LYS A O 1
ATOM 570 N N . ARG A 1 73 ? -14.310 5.386 18.353 1.00 95.44 73 ARG A N 1
ATOM 571 C CA . ARG A 1 73 ? -14.277 3.998 18.834 1.00 95.44 73 ARG A CA 1
ATOM 572 C C . ARG A 1 73 ? -14.462 3.928 20.347 1.00 95.44 73 ARG A C 1
ATOM 574 O O . ARG A 1 73 ? -15.282 3.142 20.810 1.00 95.44 73 ARG A O 1
ATOM 581 N N . GLN A 1 74 ? -13.750 4.765 21.102 1.00 95.25 74 GLN A N 1
ATOM 582 C CA . GLN A 1 74 ? -13.850 4.777 22.561 1.00 95.25 74 GLN A CA 1
ATOM 583 C C . GLN A 1 74 ? -15.264 5.132 23.032 1.00 95.25 74 GLN A C 1
ATOM 585 O O . GLN A 1 74 ? -15.834 4.395 23.828 1.00 95.25 74 GLN A O 1
ATOM 590 N N . LYS A 1 75 ? -15.883 6.169 22.450 1.00 94.75 75 LYS A N 1
ATOM 591 C CA . LYS A 1 75 ? -17.276 6.544 22.759 1.00 94.75 75 LYS A CA 1
ATOM 592 C C . LYS A 1 75 ? -18.259 5.391 22.545 1.00 94.75 75 LYS A C 1
ATOM 594 O O . LYS A 1 75 ? -19.181 5.217 23.336 1.00 94.75 75 LYS A O 1
ATOM 599 N N . VAL A 1 76 ? -18.073 4.608 21.481 1.00 93.62 76 VAL A N 1
ATOM 600 C CA . VAL A 1 76 ? -18.911 3.433 21.201 1.00 93.62 76 VAL A CA 1
ATOM 601 C C . VAL A 1 76 ? -18.687 2.340 22.247 1.00 93.62 76 VAL A C 1
ATOM 603 O O . VAL A 1 76 ? -19.658 1.779 22.745 1.00 93.62 76 VAL A O 1
ATOM 606 N N . ILE A 1 77 ? -17.433 2.061 22.617 1.00 94.12 77 ILE A N 1
ATOM 607 C CA . ILE A 1 77 ? -17.107 1.089 23.671 1.00 94.12 77 ILE A CA 1
ATOM 608 C C . ILE A 1 77 ? -17.750 1.500 24.999 1.00 94.12 77 ILE A C 1
ATOM 610 O O . ILE A 1 77 ? -18.376 0.666 25.650 1.00 94.12 77 ILE A O 1
ATOM 614 N N . ASP A 1 78 ? -17.631 2.770 25.382 1.00 94.38 78 ASP A N 1
ATOM 615 C CA . ASP A 1 78 ? -18.190 3.289 26.632 1.00 94.38 78 ASP A CA 1
ATOM 616 C C . ASP A 1 78 ? -19.722 3.208 26.630 1.00 94.38 78 ASP A C 1
ATOM 618 O O . ASP A 1 78 ? -20.321 2.775 27.612 1.00 94.38 78 ASP A O 1
ATOM 622 N N . TYR A 1 79 ? -20.362 3.538 25.503 1.00 92.88 79 TYR A N 1
ATOM 623 C CA . TYR A 1 79 ? -21.809 3.389 25.331 1.00 92.88 79 TYR A CA 1
ATOM 624 C C . TYR A 1 79 ? -22.265 1.936 25.513 1.00 92.88 79 TYR A C 1
ATOM 626 O O . TYR A 1 79 ? -23.230 1.679 26.232 1.00 92.88 79 TYR A O 1
ATOM 634 N N . VAL A 1 80 ? -21.564 0.978 24.896 1.00 91.88 80 VAL A N 1
ATOM 635 C CA . VAL A 1 80 ? -21.884 -0.452 25.023 1.00 91.88 80 VAL A CA 1
ATOM 636 C C . VAL A 1 80 ? -21.668 -0.932 26.458 1.00 91.88 80 VAL A C 1
ATOM 638 O O . VAL A 1 80 ? -22.553 -1.573 27.014 1.00 91.88 80 VAL A O 1
ATOM 641 N N . LYS A 1 81 ? -20.541 -0.585 27.092 1.00 89.19 81 LYS A N 1
ATOM 642 C CA . LYS A 1 81 ? -20.254 -0.965 28.486 1.00 89.19 81 LYS A CA 1
ATOM 643 C C . LYS A 1 81 ? -21.295 -0.416 29.460 1.00 89.19 81 LYS A C 1
ATOM 645 O O . LYS A 1 81 ? -21.764 -1.153 30.321 1.00 89.19 81 LYS A O 1
ATOM 650 N N . ASN A 1 82 ? -21.696 0.844 29.301 1.00 82.06 82 ASN A N 1
ATOM 651 C CA . ASN A 1 82 ? -22.704 1.460 30.163 1.00 82.06 82 ASN A CA 1
ATOM 652 C C . ASN A 1 82 ? -24.101 0.855 29.966 1.00 82.06 82 ASN A C 1
ATOM 654 O O . ASN A 1 82 ? -24.873 0.829 30.913 1.00 82.06 82 ASN A O 1
ATOM 658 N N . LYS A 1 83 ? -24.417 0.330 28.774 1.00 71.69 83 LYS A N 1
ATOM 659 C CA . LYS A 1 83 ? -25.665 -0.412 28.527 1.00 71.69 83 LYS A CA 1
ATOM 660 C C . LYS A 1 83 ? -25.675 -1.839 29.078 1.00 71.69 83 LYS A C 1
ATOM 662 O O . LYS A 1 83 ? -26.752 -2.384 29.254 1.00 71.69 83 LYS A O 1
ATOM 667 N N . VAL A 1 84 ? -24.512 -2.456 29.278 1.00 67.44 84 VAL A N 1
ATOM 668 C CA . VAL A 1 84 ? -24.397 -3.811 29.851 1.00 67.44 84 VAL A CA 1
ATOM 669 C C . VAL A 1 84 ? -24.442 -3.777 31.385 1.00 67.44 84 VAL A C 1
ATOM 671 O O . VAL A 1 84 ? -24.847 -4.756 32.001 1.00 67.44 84 VAL A O 1
ATOM 674 N N . ASN A 1 85 ? -24.048 -2.655 31.996 1.00 56.53 85 ASN A N 1
ATOM 675 C CA . ASN A 1 85 ? -24.035 -2.455 33.451 1.00 56.53 85 ASN A CA 1
ATOM 676 C C . ASN A 1 85 ? -25.285 -1.730 34.001 1.00 56.53 85 ASN A C 1
ATOM 678 O O . ASN A 1 85 ? -25.299 -1.390 35.184 1.00 56.53 85 ASN A O 1
ATOM 682 N N . ALA A 1 86 ? -26.282 -1.448 33.155 1.00 51.59 86 ALA A N 1
ATOM 683 C CA . ALA A 1 86 ? -27.570 -0.844 33.511 1.00 51.59 86 ALA A CA 1
ATOM 684 C C . ALA A 1 86 ? -28.689 -1.874 33.336 1.00 51.59 86 ALA A C 1
ATOM 686 O O . ALA A 1 86 ? -29.617 -1.868 34.172 1.00 51.59 86 ALA A O 1
#